Protein AF-A0A7J6TPM7-F1 (afdb_monomer_lite)

pLDDT: mean 78.38, std 13.23, range [38.25, 90.81]

Foldseek 3Di:
DDDDDDPDPPPVLQDPVRLLVLLLVVCVVVVPALPDDPVVSCVVCVVPPSSVSNPDPVSSVVSVVVSSVVRVVVVVVVVVVVVVVLVVVLVVLLVPDPPDDPPDDPVNLCPDCSNVVDPSND

Organism: Perkinsus olseni (NCBI:txid32597)

Structure (mmCIF, N/CA/C/O backbone):
data_AF-A0A7J6TPM7-F1
#
_entry.id   AF-A0A7J6TPM7-F1
#
loop_
_atom_site.group_PDB
_atom_site.id
_atom_site.type_symbol
_atom_site.label_atom_id
_atom_site.label_alt_id
_atom_site.label_comp_id
_atom_site.label_asym_id
_atom_site.label_entity_id
_atom_site.label_seq_id
_atom_site.pdbx_PDB_ins_code
_atom_site.Cartn_x
_atom_site.Cartn_y
_atom_site.Cartn_z
_atom_site.occupancy
_atom_site.B_iso_or_equiv
_atom_site.auth_seq_id
_atom_site.auth_comp_id
_atom_site.auth_asym_id
_atom_site.auth_atom_id
_atom_site.pdbx_PDB_model_num
ATOM 1 N N . GLU A 1 1 ? 2.407 -15.996 60.782 1.00 38.25 1 GLU A N 1
ATOM 2 C CA . GLU A 1 1 ? 1.234 -15.714 59.934 1.00 38.25 1 GLU A CA 1
ATOM 3 C C . GLU A 1 1 ? 1.711 -15.316 58.552 1.00 38.25 1 GLU A C 1
ATOM 5 O O . GLU A 1 1 ? 2.684 -14.583 58.430 1.00 38.25 1 GLU A O 1
ATOM 10 N N . VAL A 1 2 ? 1.106 -15.920 57.537 1.00 44.38 2 VAL A N 1
ATOM 11 C CA . VAL A 1 2 ? 1.471 -15.818 56.122 1.00 44.38 2 VAL A CA 1
ATOM 12 C C . VAL A 1 2 ? 0.904 -14.525 55.532 1.00 44.38 2 VAL A C 1
ATOM 14 O O . VAL A 1 2 ? 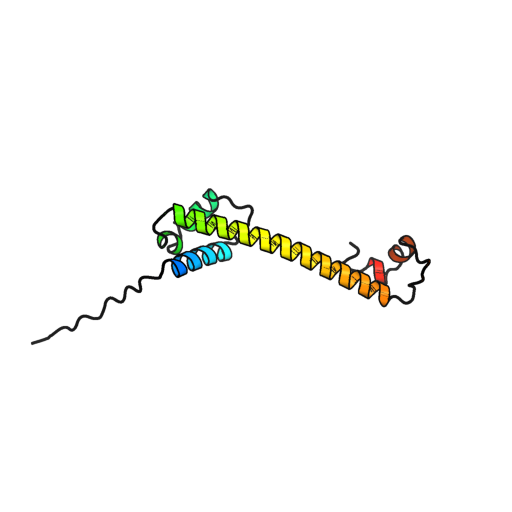-0.293 -14.425 55.284 1.00 44.38 2 VAL A O 1
ATOM 17 N N . GLY A 1 3 ? 1.762 -13.527 55.323 1.00 39.66 3 GLY A N 1
ATOM 18 C CA . GLY A 1 3 ? 1.432 -12.318 54.569 1.00 39.66 3 GLY A CA 1
ATOM 19 C C . GLY A 1 3 ? 1.689 -12.552 53.086 1.00 39.66 3 GLY A C 1
ATOM 20 O O . GLY A 1 3 ? 2.822 -12.436 52.635 1.00 39.66 3 GLY A O 1
ATOM 21 N N . GLY A 1 4 ? 0.650 -12.940 52.345 1.00 38.69 4 GLY A N 1
ATOM 22 C CA . GLY A 1 4 ? 0.700 -13.065 50.892 1.00 38.69 4 GLY A CA 1
ATOM 23 C C . GLY A 1 4 ? 0.839 -11.692 50.245 1.00 38.69 4 GLY A C 1
ATOM 24 O O . GLY A 1 4 ? -0.132 -10.942 50.159 1.00 38.69 4 GLY A O 1
ATOM 25 N N . GLU A 1 5 ? 2.046 -11.371 49.792 1.00 42.41 5 GLU A N 1
ATOM 26 C CA . GLU A 1 5 ? 2.304 -10.199 48.970 1.00 42.41 5 GLU A CA 1
ATOM 27 C C . GLU A 1 5 ? 1.777 -10.456 47.556 1.00 42.41 5 GLU A C 1
ATOM 29 O O . GLU A 1 5 ? 2.112 -11.423 46.868 1.00 42.41 5 GLU A O 1
ATOM 34 N N . THR A 1 6 ? 0.859 -9.586 47.171 1.00 41.41 6 THR A N 1
ATOM 35 C CA . THR A 1 6 ? 0.122 -9.565 45.921 1.00 41.41 6 THR A CA 1
ATOM 36 C C . THR A 1 6 ? 1.078 -9.484 44.732 1.00 41.41 6 THR A C 1
ATOM 38 O O . THR A 1 6 ? 1.640 -8.436 44.423 1.00 41.41 6 THR A O 1
ATOM 41 N N . VAL A 1 7 ? 1.228 -10.602 44.015 1.00 49.94 7 VAL A N 1
ATOM 42 C CA . VAL A 1 7 ? 1.831 -10.623 42.678 1.00 49.94 7 VAL A CA 1
ATOM 43 C C . VAL A 1 7 ? 1.038 -9.664 41.795 1.00 49.94 7 VAL A C 1
ATOM 45 O O . VAL A 1 7 ? -0.133 -9.887 41.479 1.00 49.94 7 VAL A O 1
ATOM 48 N N . GLY A 1 8 ? 1.699 -8.557 41.456 1.00 40.78 8 GLY A N 1
ATOM 49 C CA . GLY A 1 8 ? 1.180 -7.482 40.635 1.00 40.78 8 GLY A CA 1
ATOM 50 C C . GLY A 1 8 ? 0.544 -8.020 39.364 1.00 40.78 8 GLY A C 1
ATOM 51 O O . GLY A 1 8 ? 1.193 -8.623 38.511 1.00 40.78 8 GLY A O 1
ATOM 52 N N . GLN A 1 9 ? -0.747 -7.748 39.229 1.00 43.62 9 GLN A N 1
ATOM 53 C CA . GLN A 1 9 ? -1.478 -7.885 37.987 1.00 43.62 9 GLN A CA 1
ATOM 54 C C . GLN A 1 9 ? -0.947 -6.837 36.994 1.00 43.62 9 GLN A C 1
ATOM 56 O O . GLN A 1 9 ? -1.552 -5.789 36.788 1.00 43.62 9 GLN A O 1
ATOM 61 N N . GLN A 1 10 ? 0.195 -7.113 36.359 1.00 43.97 10 GLN A N 1
ATOM 62 C CA . GLN A 1 10 ? 0.616 -6.428 35.139 1.00 43.97 10 GLN A CA 1
ATOM 63 C C . GLN A 1 10 ? -0.291 -6.889 33.994 1.00 43.97 10 GLN A C 1
ATOM 65 O O . GLN A 1 10 ? 0.081 -7.685 33.138 1.00 43.97 10 GLN A O 1
ATOM 70 N N . LYS A 1 11 ? -1.521 -6.373 33.962 1.00 48.41 11 LYS A N 1
ATOM 71 C CA . LYS A 1 11 ? -2.241 -6.236 32.698 1.00 48.41 11 LYS A CA 1
ATOM 72 C C . LYS A 1 11 ? -1.601 -5.048 31.994 1.00 48.41 11 LYS A C 1
ATOM 74 O O . LYS A 1 11 ? -2.014 -3.913 32.210 1.00 48.41 11 LYS A O 1
ATOM 79 N N . ALA A 1 12 ? -0.543 -5.308 31.227 1.00 48.28 12 ALA A N 1
ATOM 80 C CA . ALA A 1 12 ? 0.072 -4.325 30.346 1.00 48.28 12 ALA A CA 1
ATOM 81 C C . ALA A 1 12 ? -1.024 -3.756 29.434 1.00 48.28 12 ALA A C 1
ATOM 83 O O . ALA A 1 12 ? -1.470 -4.402 28.484 1.00 48.28 12 ALA A O 1
ATOM 84 N N . ASN A 1 13 ? -1.544 -2.582 29.786 1.00 59.72 13 ASN A N 1
ATOM 85 C CA . ASN A 1 13 ? -2.591 -1.927 29.024 1.00 59.72 13 ASN A CA 1
ATOM 86 C C . ASN A 1 13 ? -1.923 -1.359 27.773 1.00 59.72 13 ASN A C 1
ATOM 88 O O . ASN A 1 13 ? -1.426 -0.236 27.787 1.00 59.72 13 ASN A O 1
ATOM 92 N N . LYS A 1 14 ? -1.831 -2.191 26.729 1.00 66.25 14 LYS A N 1
ATOM 93 C CA . LYS A 1 14 ? -1.253 -1.838 25.429 1.00 66.25 14 LYS A CA 1
ATOM 94 C C . LYS A 1 14 ? -1.814 -0.480 25.001 1.00 66.25 14 LYS A C 1
ATOM 96 O O . LYS A 1 14 ? -3.040 -0.286 25.028 1.00 66.25 14 LYS A O 1
ATOM 101 N N . THR A 1 15 ? -0.932 0.459 24.670 1.00 79.69 15 THR A N 1
ATOM 102 C CA . THR A 1 15 ? -1.333 1.832 24.346 1.00 79.69 15 THR A CA 1
ATOM 103 C C . THR A 1 15 ? -2.215 1.848 23.097 1.00 79.69 15 THR A C 1
ATOM 105 O O . THR A 1 15 ? -2.187 0.927 22.278 1.00 79.69 15 THR A O 1
ATOM 108 N N . GLU A 1 16 ? -3.027 2.891 22.929 1.00 76.38 16 GLU A N 1
ATOM 109 C CA . GLU A 1 16 ? -3.892 3.025 21.748 1.00 76.38 16 GLU A CA 1
ATOM 110 C C . GLU A 1 16 ? -3.076 2.977 20.444 1.00 76.38 16 GLU A C 1
ATOM 112 O O . GLU A 1 16 ? -3.449 2.296 19.491 1.00 76.38 16 GLU A O 1
ATOM 117 N N . SER A 1 17 ? -1.893 3.598 20.439 1.00 79.06 17 SER A N 1
ATOM 118 C CA . SER A 1 17 ? -0.962 3.566 19.306 1.00 79.06 17 SER A CA 1
ATOM 119 C C . SER A 1 17 ? -0.503 2.146 18.958 1.00 79.06 17 SER A C 1
ATOM 121 O O . SER A 1 17 ? -0.518 1.757 17.788 1.00 79.06 17 SER A O 1
ATOM 123 N N . GLU A 1 18 ? -0.162 1.336 19.962 1.00 82.19 18 GLU A N 1
ATOM 124 C CA . GLU A 1 18 ? 0.240 -0.056 19.754 1.00 82.19 18 GLU A CA 1
ATOM 125 C C . GLU A 1 18 ? -0.920 -0.922 19.263 1.00 82.19 18 GLU A C 1
ATOM 127 O O . GLU A 1 18 ? -0.724 -1.749 18.381 1.00 82.19 18 GLU A O 1
ATOM 132 N N . LYS A 1 19 ? -2.140 -0.713 19.772 1.00 81.31 19 LYS A N 1
ATOM 133 C CA . LYS A 1 19 ? -3.347 -1.408 19.286 1.00 81.31 19 LYS A CA 1
ATOM 134 C C . LYS A 1 19 ? -3.629 -1.076 17.818 1.00 81.31 19 LYS A C 1
ATOM 136 O O . LYS A 1 19 ? -3.948 -1.965 17.032 1.00 81.31 19 LYS A O 1
ATOM 141 N N . ARG A 1 20 ? -3.447 0.191 17.425 1.00 83.06 20 ARG A N 1
ATOM 142 C CA . ARG A 1 20 ? -3.548 0.634 16.023 1.00 83.06 20 ARG A CA 1
ATOM 143 C C . ARG A 1 20 ? -2.443 0.025 15.160 1.00 83.06 20 ARG A C 1
ATOM 145 O O . ARG A 1 20 ? -2.718 -0.374 14.032 1.00 83.06 20 ARG A O 1
ATOM 152 N N . ALA A 1 21 ? -1.215 -0.061 15.670 1.00 85.25 21 ALA A N 1
ATOM 153 C CA . ALA A 1 21 ? -0.104 -0.704 14.969 1.00 85.25 21 ALA A CA 1
ATOM 154 C C . ALA A 1 21 ? -0.349 -2.203 14.768 1.00 85.25 21 ALA A C 1
ATOM 156 O O . ALA A 1 21 ? -0.138 -2.709 13.672 1.00 85.25 21 ALA A O 1
ATOM 157 N N . ASP A 1 22 ? -0.868 -2.882 15.786 1.00 86.00 22 ASP A N 1
ATOM 158 C CA . ASP A 1 22 ? -1.196 -4.302 15.734 1.00 86.00 22 ASP A CA 1
ATOM 159 C C . ASP A 1 22 ? -2.304 -4.595 14.711 1.00 86.00 22 ASP A C 1
ATOM 161 O O . ASP A 1 22 ? -2.176 -5.494 13.881 1.00 86.00 22 ASP A O 1
ATOM 165 N N . PHE A 1 23 ? -3.346 -3.754 14.685 1.00 86.06 23 PHE A N 1
ATOM 166 C CA . PHE A 1 23 ? -4.390 -3.840 13.666 1.00 86.06 23 PHE A CA 1
ATOM 167 C C . PHE A 1 23 ? -3.826 -3.617 12.257 1.00 86.06 23 PHE A C 1
ATOM 169 O O . PHE A 1 23 ? -4.119 -4.408 11.368 1.00 86.06 23 PHE A O 1
ATOM 176 N N . ARG A 1 24 ? -2.958 -2.613 12.049 1.00 85.88 24 ARG A N 1
ATOM 177 C CA . ARG A 1 24 ? -2.268 -2.421 10.757 1.00 85.88 24 ARG A CA 1
ATOM 178 C C . ARG A 1 24 ? -1.423 -3.632 10.367 1.00 85.88 24 ARG A C 1
ATOM 180 O O . ARG A 1 24 ? -1.459 -4.033 9.211 1.00 85.88 24 ARG A O 1
ATOM 187 N N . GLN A 1 25 ? -0.691 -4.216 11.312 1.00 87.62 25 GLN A N 1
ATOM 188 C CA . GLN A 1 25 ? 0.139 -5.387 11.047 1.00 87.62 25 GLN A CA 1
ATOM 189 C C . GLN A 1 25 ? -0.708 -6.590 10.631 1.00 87.62 25 GLN A C 1
ATOM 191 O O . GLN A 1 25 ? -0.327 -7.309 9.716 1.00 87.62 25 GLN A O 1
ATOM 196 N N . MET 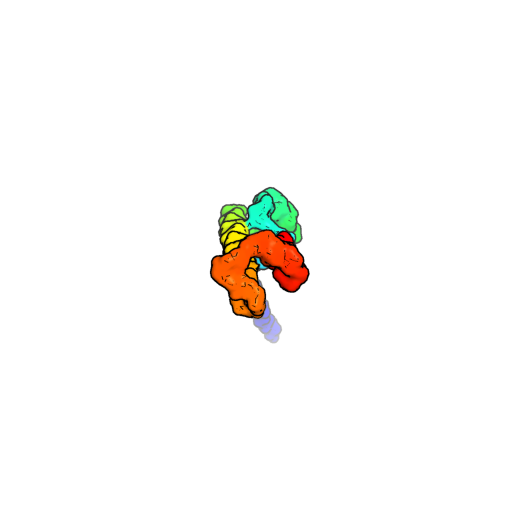A 1 26 ? -1.875 -6.770 11.250 1.00 88.31 26 MET A N 1
ATOM 197 C CA . MET A 1 26 ? -2.817 -7.814 10.855 1.00 88.31 26 MET A CA 1
ATOM 198 C C . MET A 1 26 ? -3.366 -7.591 9.437 1.00 88.31 26 MET A C 1
ATOM 200 O O . MET A 1 26 ? -3.476 -8.555 8.684 1.00 88.31 26 MET A O 1
ATOM 204 N N . LEU A 1 27 ? -3.643 -6.341 9.034 1.00 88.31 27 LEU A N 1
ATOM 205 C CA . LEU A 1 27 ? -4.037 -6.035 7.649 1.00 88.31 27 LEU A CA 1
ATOM 206 C C . LEU A 1 27 ? -2.950 -6.449 6.648 1.00 88.31 27 LEU A C 1
ATOM 208 O O . LEU A 1 27 ? -3.265 -7.016 5.606 1.00 88.31 27 LEU A O 1
ATOM 212 N N . ILE A 1 28 ? -1.680 -6.211 6.985 1.00 87.00 28 ILE A N 1
ATOM 213 C CA . ILE A 1 28 ? -0.534 -6.618 6.159 1.00 87.00 28 ILE A CA 1
ATOM 214 C C . ILE A 1 28 ? -0.419 -8.146 6.099 1.00 87.00 28 ILE A C 1
ATOM 216 O O . ILE A 1 28 ? -0.286 -8.700 5.014 1.00 87.00 28 ILE A O 1
ATOM 220 N N . ASP A 1 29 ? -0.507 -8.822 7.246 1.00 87.56 29 ASP A N 1
ATOM 221 C CA . ASP A 1 29 ? -0.395 -10.284 7.357 1.00 87.56 29 ASP A CA 1
ATOM 222 C C . ASP A 1 29 ? -1.499 -11.016 6.574 1.00 87.56 29 ASP A C 1
ATOM 224 O O . ASP A 1 29 ? -1.252 -12.023 5.919 1.00 87.56 29 ASP A O 1
ATOM 228 N N . ASN A 1 30 ? -2.707 -10.442 6.551 1.00 85.69 30 ASN A N 1
ATOM 229 C CA . ASN A 1 30 ? -3.835 -10.958 5.773 1.00 85.69 30 ASN A CA 1
ATOM 230 C C . ASN A 1 30 ? -3.795 -10.557 4.287 1.00 85.69 30 ASN A C 1
ATOM 232 O O . ASN A 1 30 ? -4.727 -10.884 3.552 1.00 85.69 30 ASN A O 1
ATOM 236 N N . GLY A 1 31 ? -2.764 -9.832 3.836 1.00 84.81 31 GLY A N 1
ATOM 237 C CA . GLY A 1 31 ? -2.644 -9.380 2.448 1.00 84.81 31 GLY A CA 1
ATOM 238 C C . GLY A 1 31 ? -3.787 -8.461 2.010 1.00 84.81 31 GLY A C 1
ATOM 239 O O . GLY A 1 31 ? -4.239 -8.530 0.866 1.00 84.81 31 GLY A O 1
ATOM 240 N N . VAL A 1 32 ? -4.304 -7.636 2.925 1.00 86.12 32 VAL A N 1
ATOM 241 C CA . VAL A 1 32 ? -5.396 -6.707 2.623 1.00 86.12 32 VAL A CA 1
ATOM 242 C C . VAL A 1 32 ? -4.895 -5.660 1.637 1.00 86.12 32 VAL A C 1
ATOM 244 O O . VAL A 1 32 ? -4.013 -4.872 1.949 1.00 86.12 32 VAL A O 1
ATOM 247 N N . ASP A 1 33 ? -5.485 -5.619 0.450 1.00 82.81 33 ASP A N 1
ATOM 248 C CA . ASP A 1 33 ? -5.072 -4.681 -0.592 1.00 82.81 33 ASP A CA 1
ATOM 249 C C . ASP A 1 33 ? -5.926 -3.397 -0.592 1.00 82.81 33 ASP A C 1
ATOM 251 O O . ASP A 1 33 ? -7.017 -3.350 -0.015 1.00 82.81 33 ASP A O 1
ATOM 255 N N . ALA A 1 34 ? -5.472 -2.351 -1.292 1.00 83.81 34 ALA A N 1
ATOM 256 C CA . ALA A 1 34 ? -6.201 -1.094 -1.475 1.00 83.81 34 ALA A CA 1
ATOM 257 C C . ALA A 1 34 ? -7.596 -1.276 -2.121 1.00 83.81 34 ALA A C 1
ATOM 259 O O . ALA A 1 34 ? -8.449 -0.393 -2.014 1.00 83.81 34 ALA A O 1
ATOM 260 N N . SER A 1 35 ? -7.836 -2.416 -2.778 1.00 85.31 35 SER A N 1
ATOM 261 C CA . SER A 1 35 ? -9.123 -2.782 -3.390 1.00 85.31 35 SER A CA 1
ATOM 262 C C . SER A 1 35 ? -10.152 -3.363 -2.399 1.00 85.31 35 SER A C 1
ATOM 264 O O . SER A 1 35 ? -11.331 -3.528 -2.728 1.00 85.31 35 SER A O 1
ATOM 266 N N . TRP A 1 36 ? -9.736 -3.690 -1.172 1.00 87.62 36 TRP A N 1
ATOM 267 C CA . TRP A 1 36 ? -10.591 -4.364 -0.197 1.00 87.62 36 TRP A CA 1
ATOM 268 C C . TRP A 1 36 ? -11.599 -3.422 0.460 1.00 87.62 36 TRP A C 1
ATOM 270 O O . TRP A 1 36 ? -11.318 -2.267 0.784 1.00 87.62 36 TRP A O 1
ATOM 280 N N . LYS A 1 37 ? -12.798 -3.947 0.730 1.00 88.75 37 LYS A N 1
ATOM 281 C CA . LYS A 1 37 ? -13.852 -3.207 1.434 1.00 88.75 37 LYS A CA 1
ATOM 282 C C . LYS A 1 37 ? -13.808 -3.481 2.931 1.00 88.75 37 LYS A C 1
ATOM 284 O O . LYS A 1 37 ? -13.567 -4.606 3.364 1.00 88.75 37 LYS A O 1
ATOM 289 N N . TRP A 1 38 ? -14.197 -2.472 3.715 1.00 86.75 38 TRP A N 1
ATOM 290 C CA . TRP A 1 38 ? -14.317 -2.580 5.173 1.00 86.75 38 TRP A CA 1
ATOM 291 C C . TRP A 1 38 ? -15.111 -3.813 5.621 1.00 86.75 38 TRP A C 1
ATOM 293 O O . TRP A 1 38 ? -14.730 -4.447 6.591 1.00 86.75 38 TRP A O 1
ATOM 303 N N . GLY A 1 39 ? -16.185 -4.187 4.915 1.00 87.44 39 GLY A N 1
ATOM 304 C CA . GLY A 1 39 ? -16.986 -5.366 5.264 1.00 87.44 39 GLY A CA 1
ATOM 305 C C . GLY A 1 39 ? -16.202 -6.684 5.219 1.00 87.44 39 GLY A C 1
ATOM 306 O O . GLY A 1 39 ? -16.342 -7.495 6.126 1.00 87.44 39 GLY A O 1
ATOM 307 N N . GLN A 1 40 ? -15.339 -6.873 4.215 1.00 88.25 40 GLN A N 1
ATOM 308 C CA . GLN A 1 40 ? -14.507 -8.079 4.091 1.00 88.25 40 GLN A CA 1
ATOM 309 C C . GLN A 1 40 ? -13.432 -8.112 5.176 1.00 88.25 40 GLN A C 1
ATOM 311 O O . GLN A 1 40 ? -13.247 -9.119 5.855 1.00 88.25 40 GLN A O 1
ATOM 316 N N . VAL A 1 41 ? -12.779 -6.970 5.388 1.00 86.44 41 VAL A N 1
ATOM 317 C CA . VAL A 1 41 ? -11.749 -6.812 6.416 1.00 86.44 41 VAL A CA 1
ATOM 318 C C . VAL A 1 41 ? -12.334 -6.990 7.808 1.00 86.44 41 VAL A C 1
ATOM 320 O O . VAL A 1 41 ? -11.741 -7.675 8.625 1.00 86.44 41 VAL A O 1
ATOM 323 N N . ALA A 1 42 ? -13.512 -6.431 8.085 1.00 85.50 42 ALA A N 1
ATOM 324 C CA . ALA A 1 42 ? -14.183 -6.580 9.370 1.00 85.50 42 ALA A CA 1
ATOM 325 C C . ALA A 1 42 ? -14.591 -8.035 9.643 1.00 85.50 42 ALA A C 1
ATOM 327 O O . ALA A 1 42 ? -14.510 -8.468 10.790 1.00 85.50 42 ALA A O 1
ATOM 328 N N . ASP A 1 43 ? -14.997 -8.799 8.623 1.00 86.94 43 ASP A N 1
ATOM 329 C CA . ASP A 1 43 ? -15.354 -10.213 8.792 1.00 86.94 43 ASP A CA 1
ATOM 330 C C . ASP A 1 43 ? -14.143 -11.109 9.091 1.00 86.94 43 ASP A C 1
ATOM 332 O O . ASP A 1 43 ? -14.237 -12.024 9.912 1.00 86.94 43 ASP A O 1
ATOM 336 N N . LEU A 1 44 ? -12.993 -10.812 8.482 1.00 85.31 44 LEU A N 1
ATOM 337 C CA . LEU A 1 44 ? -11.720 -11.458 8.810 1.00 85.31 44 LEU A CA 1
ATOM 338 C C . LEU A 1 44 ? -11.227 -11.027 10.190 1.00 85.31 44 LEU A C 1
ATOM 340 O O . LEU A 1 44 ? -10.927 -11.857 11.047 1.00 85.31 44 LEU A O 1
ATOM 344 N N . ALA A 1 45 ? -11.249 -9.722 10.441 1.00 83.38 45 ALA A N 1
ATOM 345 C CA . ALA A 1 45 ? -10.729 -9.128 11.653 1.00 83.38 45 ALA A CA 1
ATOM 346 C C . ALA A 1 45 ? -11.539 -9.491 12.900 1.00 83.38 45 ALA A C 1
ATOM 348 O O . ALA A 1 45 ? -10.953 -9.654 13.962 1.00 83.38 45 ALA A O 1
ATOM 349 N N . LYS A 1 46 ? -12.865 -9.684 12.813 1.00 82.19 46 LYS A N 1
ATOM 350 C CA . LYS A 1 46 ? -13.695 -10.035 13.987 1.00 82.19 46 LYS A CA 1
ATOM 351 C C . LYS A 1 46 ? -13.274 -11.348 14.660 1.00 82.19 46 LYS A C 1
ATOM 353 O O . LYS A 1 46 ? -13.618 -11.556 15.823 1.00 82.19 46 LYS A O 1
ATOM 358 N N . LYS A 1 47 ? -12.586 -12.234 13.929 1.00 80.75 47 LYS A N 1
ATOM 359 C CA . LYS A 1 47 ? -12.064 -13.511 14.437 1.00 80.75 47 LYS A CA 1
ATOM 360 C C . LYS A 1 47 ? -10.718 -13.343 15.153 1.00 80.75 47 LYS A C 1
ATOM 362 O O . LYS A 1 47 ? -10.307 -14.247 15.870 1.00 80.75 47 LYS A O 1
ATOM 367 N N . ASP A 1 48 ? -10.062 -12.196 14.989 1.00 79.88 48 ASP A N 1
ATOM 368 C CA . ASP A 1 48 ? -8.744 -11.900 15.537 1.00 79.88 48 ASP A CA 1
ATOM 369 C C . ASP A 1 48 ? -8.844 -11.080 16.836 1.00 79.88 48 ASP A C 1
ATOM 371 O O . ASP A 1 48 ? -9.540 -10.063 16.917 1.00 79.88 48 ASP A O 1
ATOM 375 N N . MET A 1 49 ? -8.110 -11.492 17.872 1.00 75.62 49 MET A N 1
ATOM 376 C CA . MET A 1 49 ? -8.054 -10.792 19.162 1.00 75.62 49 MET A CA 1
ATOM 377 C C . MET A 1 49 ? -7.539 -9.346 19.039 1.00 75.62 49 MET A C 1
ATOM 379 O O . MET A 1 49 ? -7.946 -8.476 19.811 1.00 75.62 49 MET A O 1
ATOM 383 N N . ARG A 1 50 ? -6.695 -9.060 18.041 1.00 75.31 50 ARG A N 1
ATOM 384 C CA . ARG A 1 50 ? -6.115 -7.735 17.759 1.00 75.31 50 ARG A CA 1
ATOM 385 C C . ARG A 1 50 ? -7.179 -6.730 17.315 1.00 75.31 50 ARG A C 1
ATOM 387 O O . ARG A 1 50 ? -7.067 -5.541 17.600 1.00 75.31 50 ARG A O 1
ATOM 394 N N . TYR A 1 51 ? -8.262 -7.202 16.695 1.00 74.69 51 TYR A N 1
ATOM 395 C CA . TYR A 1 51 ? -9.410 -6.372 16.321 1.00 74.69 51 TYR A CA 1
ATOM 396 C C . TYR A 1 51 ? -10.278 -5.968 17.513 1.00 74.69 51 TYR A C 1
ATOM 398 O O . TYR A 1 51 ? -10.851 -4.876 17.526 1.00 74.69 51 TYR A O 1
ATOM 406 N N . HIS A 1 52 ? -10.392 -6.840 18.516 1.00 77.31 52 HIS A N 1
ATOM 407 C CA . HIS A 1 52 ? -11.133 -6.561 19.751 1.00 77.31 52 HIS A CA 1
ATOM 408 C C . HIS A 1 52 ? -10.375 -5.611 20.683 1.00 77.31 52 HIS A C 1
ATOM 410 O O . HIS 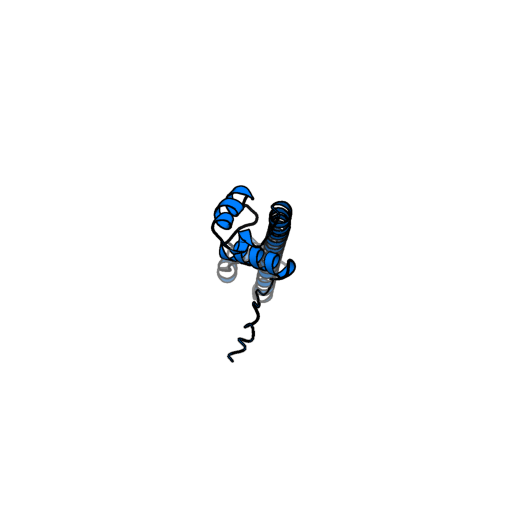A 1 52 ? -10.984 -5.000 21.555 1.00 77.31 52 HIS A O 1
ATOM 416 N N . ALA A 1 53 ? -9.066 -5.434 20.470 1.00 76.44 53 ALA A N 1
ATOM 417 C CA . ALA A 1 53 ? -8.245 -4.513 21.250 1.00 76.44 53 ALA A CA 1
ATOM 418 C C . ALA A 1 53 ? -8.571 -3.030 20.987 1.00 76.44 53 ALA A C 1
ATOM 420 O O . ALA A 1 53 ? -8.336 -2.196 21.863 1.00 76.44 53 ALA A O 1
ATOM 421 N N . LEU A 1 54 ? -9.112 -2.704 19.806 1.00 76.56 54 LEU A N 1
ATOM 422 C CA . LEU A 1 54 ? -9.615 -1.367 19.484 1.00 76.56 54 LEU A CA 1
ATOM 423 C C . LEU A 1 54 ? -11.062 -1.222 20.001 1.00 76.56 54 LEU A C 1
ATOM 425 O O . LEU A 1 54 ? -11.931 -2.003 19.593 1.00 76.56 54 LEU A O 1
ATOM 429 N N . PRO A 1 55 ? -11.344 -0.247 20.885 1.00 74.56 55 PRO A N 1
ATOM 430 C CA . PRO A 1 55 ? -12.612 -0.186 21.606 1.00 74.56 55 PRO A CA 1
ATOM 431 C C . PRO A 1 55 ? -13.766 0.295 20.724 1.00 74.56 55 PRO A C 1
ATOM 433 O O . PRO A 1 55 ? -14.894 -0.173 20.882 1.00 74.56 55 PRO A O 1
ATOM 436 N N . THR A 1 56 ? -13.506 1.185 19.761 1.00 81.56 56 THR A N 1
ATOM 437 C CA . THR A 1 56 ? -14.560 1.768 18.922 1.00 81.56 56 THR A CA 1
ATOM 438 C C . THR A 1 56 ? -14.457 1.344 17.459 1.00 81.56 56 THR A C 1
ATOM 440 O O . THR A 1 56 ? -13.378 1.196 16.889 1.00 81.56 56 THR A O 1
ATOM 443 N N . MET A 1 57 ? -15.607 1.180 16.797 1.00 81.69 57 MET A N 1
ATOM 444 C CA . MET A 1 57 ? -15.644 0.953 15.344 1.00 81.69 57 MET A CA 1
ATOM 445 C C . MET A 1 57 ? -15.134 2.152 14.537 1.00 81.69 57 MET A C 1
ATOM 447 O O . MET A 1 57 ? -14.627 1.964 13.431 1.00 81.69 57 MET A O 1
ATOM 451 N N . GLY A 1 58 ? -15.263 3.367 15.080 1.00 84.12 58 GLY A N 1
ATOM 452 C CA . GLY A 1 58 ? -14.753 4.590 14.460 1.00 84.12 58 GLY A CA 1
ATOM 453 C C . GLY A 1 58 ? -13.237 4.543 14.287 1.00 84.12 58 GLY A C 1
ATOM 454 O O . GLY A 1 58 ? -12.751 4.705 13.170 1.00 84.12 58 GLY A O 1
ATOM 455 N N . GLU A 1 59 ? -12.503 4.203 15.349 1.00 83.94 59 GLU A N 1
ATOM 456 C CA . GLU A 1 59 ? -11.044 4.060 15.290 1.00 83.94 59 GLU A CA 1
ATOM 457 C C . GLU A 1 59 ? -10.610 2.977 14.307 1.00 83.94 59 GLU A C 1
ATOM 459 O O . GLU A 1 59 ? -9.693 3.190 13.516 1.00 83.94 59 GLU A O 1
ATOM 464 N N . LYS A 1 60 ? -11.290 1.824 14.297 1.00 84.31 60 LYS A N 1
ATOM 465 C CA . LYS A 1 60 ? -10.936 0.733 13.379 1.00 84.31 60 LYS A CA 1
ATOM 466 C C . LYS A 1 60 ? -11.119 1.150 11.918 1.00 84.31 60 LYS A C 1
ATOM 468 O O . LYS A 1 60 ? -10.241 0.894 11.096 1.00 84.31 60 LYS A O 1
ATOM 473 N N . LYS A 1 61 ? -12.219 1.845 11.598 1.00 87.00 61 LYS A N 1
ATOM 474 C CA . LYS A 1 61 ? -12.443 2.418 10.261 1.00 87.00 61 LYS A CA 1
ATOM 475 C C . LYS A 1 61 ? -11.406 3.479 9.912 1.00 87.00 61 LYS A C 1
ATOM 477 O O . LYS A 1 61 ? -10.963 3.516 8.770 1.00 87.00 61 LYS A O 1
ATOM 482 N N . GLN A 1 62 ? -11.014 4.314 10.872 1.00 88.88 62 GLN A N 1
ATOM 483 C CA . GLN A 1 62 ? -9.999 5.337 10.653 1.00 88.88 62 GLN A CA 1
ATOM 484 C C . GLN A 1 62 ? -8.642 4.704 10.333 1.00 88.88 62 GLN A C 1
ATOM 486 O O . GLN A 1 62 ? -8.047 5.037 9.314 1.00 88.88 62 GLN A O 1
ATOM 491 N N . VAL A 1 63 ? -8.193 3.730 11.131 1.00 88.44 63 VAL A N 1
ATOM 492 C CA . VAL A 1 63 ? -6.938 3.006 10.868 1.00 88.44 63 VAL A CA 1
ATOM 493 C C . VAL A 1 63 ? -6.981 2.299 9.517 1.00 88.44 63 VAL A C 1
ATOM 495 O O . VAL A 1 63 ? -5.996 2.321 8.785 1.00 88.44 63 VAL A O 1
ATOM 498 N N . PHE A 1 64 ? -8.122 1.706 9.165 1.00 88.75 64 PHE A N 1
ATOM 499 C CA . PHE A 1 64 ? -8.299 1.068 7.868 1.00 88.75 64 PHE A CA 1
ATOM 500 C C . PHE A 1 64 ? -8.235 2.068 6.706 1.00 88.75 64 PHE A C 1
ATOM 502 O O . PHE A 1 64 ? -7.554 1.813 5.719 1.00 88.75 64 PHE A O 1
ATOM 509 N N . ALA A 1 65 ? -8.885 3.228 6.824 1.00 90.06 65 ALA A N 1
ATOM 510 C CA . ALA A 1 65 ? -8.823 4.273 5.805 1.00 90.06 65 ALA A CA 1
ATOM 511 C C . ALA A 1 65 ? -7.392 4.806 5.617 1.00 90.06 65 ALA A C 1
ATOM 513 O O . ALA A 1 65 ? -6.941 4.966 4.483 1.00 90.06 65 ALA A O 1
ATOM 514 N N . GLU A 1 66 ? -6.661 5.025 6.716 1.00 90.25 66 GLU A N 1
ATOM 515 C CA . GLU A 1 66 ? -5.245 5.407 6.664 1.00 90.25 66 GLU A CA 1
ATOM 516 C C . GLU A 1 66 ? -4.388 4.324 6.001 1.00 90.25 66 GLU A C 1
ATOM 518 O O . GLU A 1 66 ? -3.529 4.636 5.176 1.00 90.25 66 GLU A O 1
ATOM 523 N N . TYR A 1 67 ? -4.653 3.052 6.309 1.00 89.88 67 TYR A N 1
ATOM 524 C CA . TYR A 1 67 ? -3.973 1.923 5.686 1.00 89.88 67 TYR A CA 1
ATOM 525 C C . TYR A 1 67 ? -4.209 1.871 4.171 1.00 89.88 67 TYR A C 1
ATOM 527 O O . TYR A 1 67 ? -3.243 1.792 3.418 1.00 89.88 67 TYR A O 1
ATOM 535 N N . LEU A 1 68 ? -5.459 1.991 3.707 1.00 90.12 68 LEU A N 1
ATOM 536 C CA . LEU A 1 68 ? -5.776 2.002 2.273 1.00 90.12 68 LEU A CA 1
ATOM 537 C C . LEU A 1 68 ? -5.106 3.174 1.547 1.00 90.12 68 LEU A C 1
ATOM 539 O O . LEU A 1 68 ? -4.585 3.011 0.442 1.00 90.12 68 LEU A O 1
ATOM 543 N N . LEU A 1 69 ? -5.097 4.358 2.169 1.00 90.06 69 LEU A N 1
ATOM 544 C CA . LEU A 1 69 ? -4.424 5.530 1.616 1.00 90.06 69 LEU A CA 1
ATOM 545 C C . LEU A 1 69 ? -2.915 5.287 1.480 1.00 90.06 69 LEU A C 1
ATOM 547 O O . LEU A 1 69 ? -2.327 5.612 0.446 1.00 90.06 69 LEU A O 1
ATOM 551 N N . HIS A 1 70 ? -2.301 4.694 2.506 1.00 88.50 70 HIS A N 1
ATOM 552 C CA . HIS A 1 70 ? -0.889 4.336 2.494 1.00 88.50 70 HIS A CA 1
ATOM 553 C C . HIS A 1 70 ? -0.579 3.272 1.433 1.00 88.50 70 HIS A C 1
ATOM 555 O O . HIS A 1 70 ? 0.337 3.464 0.636 1.00 88.50 70 HIS A O 1
ATOM 561 N N . ALA A 1 71 ? -1.370 2.198 1.363 1.00 87.56 71 ALA A N 1
ATOM 562 C CA . ALA A 1 71 ? -1.220 1.128 0.379 1.00 87.56 71 ALA A CA 1
ATOM 563 C C . ALA A 1 71 ? -1.312 1.665 -1.058 1.00 87.56 71 ALA A C 1
ATOM 565 O O . ALA A 1 71 ? -0.442 1.389 -1.883 1.00 87.56 71 ALA A O 1
ATOM 566 N N . ARG A 1 72 ? -2.295 2.530 -1.342 1.00 88.00 72 ARG A N 1
ATOM 567 C CA . ARG A 1 72 ? -2.436 3.171 -2.658 1.00 88.00 72 ARG A CA 1
ATOM 568 C C . ARG A 1 72 ? -1.244 4.060 -3.004 1.00 88.00 72 ARG A C 1
ATOM 570 O O . ARG A 1 72 ? -0.792 4.055 -4.146 1.00 88.00 72 ARG A O 1
ATOM 577 N N . ARG A 1 73 ? -0.736 4.833 -2.040 1.00 88.69 73 ARG A N 1
ATOM 578 C CA . ARG A 1 73 ? 0.451 5.675 -2.247 1.00 88.69 73 ARG A CA 1
ATOM 579 C C . ARG A 1 73 ? 1.686 4.824 -2.538 1.00 88.69 73 ARG A C 1
ATOM 581 O O . ARG A 1 73 ? 2.448 5.178 -3.431 1.00 88.69 73 ARG A O 1
ATOM 588 N N . LEU A 1 74 ? 1.870 3.728 -1.805 1.00 86.19 74 LEU A N 1
ATOM 589 C CA . LEU A 1 74 ? 3.001 2.827 -1.996 1.00 86.19 74 LEU A CA 1
ATOM 590 C C . LEU A 1 74 ? 2.948 2.154 -3.372 1.00 86.19 74 LEU A C 1
ATOM 592 O O . LEU A 1 74 ? 3.954 2.153 -4.070 1.00 86.19 74 LEU A O 1
ATOM 596 N N . ALA A 1 75 ? 1.774 1.685 -3.803 1.00 85.38 75 ALA A N 1
ATOM 597 C CA . ALA A 1 75 ? 1.586 1.125 -5.142 1.00 85.38 75 ALA A CA 1
ATOM 598 C C . ALA A 1 75 ? 1.928 2.142 -6.247 1.00 85.38 75 ALA A C 1
ATOM 600 O O . ALA A 1 75 ? 2.670 1.828 -7.171 1.00 85.38 75 ALA A O 1
ATOM 601 N N . GLN A 1 76 ? 1.469 3.393 -6.113 1.00 86.88 76 GLN A N 1
ATOM 602 C CA . GLN A 1 76 ? 1.811 4.463 -7.060 1.00 86.88 76 GLN A CA 1
ATOM 603 C C . GLN A 1 76 ? 3.297 4.831 -7.051 1.00 86.88 76 GLN A C 1
ATOM 605 O O . GLN A 1 76 ? 3.837 5.211 -8.088 1.00 86.88 76 GLN A O 1
ATOM 610 N N . GLN A 1 77 ? 3.956 4.786 -5.890 1.00 87.38 77 GLN A N 1
ATOM 611 C CA . GLN A 1 77 ? 5.400 4.998 -5.822 1.00 87.38 77 GLN A CA 1
ATOM 612 C C . GLN A 1 77 ? 6.153 3.861 -6.497 1.00 87.38 77 GLN A C 1
ATOM 614 O O . GLN A 1 77 ? 7.032 4.153 -7.297 1.00 87.38 77 GLN A O 1
ATOM 619 N N . LYS A 1 78 ? 5.773 2.608 -6.229 1.00 86.88 78 LYS A N 1
ATOM 620 C CA . LYS A 1 78 ? 6.401 1.430 -6.828 1.00 86.88 78 LYS A CA 1
ATOM 621 C C . LYS A 1 78 ? 6.302 1.468 -8.352 1.00 86.88 78 LYS A C 1
ATOM 623 O O . LYS A 1 78 ? 7.323 1.403 -9.011 1.00 86.88 78 LYS A O 1
ATOM 628 N N . GLU A 1 79 ? 5.119 1.751 -8.899 1.00 87.62 79 GLU A N 1
ATOM 629 C CA . GLU A 1 79 ? 4.924 1.875 -10.353 1.00 87.62 79 GLU A CA 1
ATOM 630 C C . GLU A 1 79 ? 5.788 2.992 -10.970 1.00 87.62 79 GLU A C 1
ATOM 632 O O . GLU A 1 79 ? 6.332 2.859 -12.068 1.00 87.62 79 GLU A O 1
ATOM 637 N N . ARG A 1 80 ? 5.949 4.116 -10.259 1.00 89.62 80 ARG A N 1
ATOM 638 C CA . ARG A 1 80 ? 6.823 5.210 -10.704 1.00 89.62 80 ARG A CA 1
ATOM 639 C C . ARG A 1 80 ? 8.298 4.845 -10.641 1.00 89.62 80 ARG A C 1
ATOM 641 O O . ARG A 1 80 ? 9.044 5.328 -11.489 1.00 89.62 80 ARG A O 1
ATOM 648 N N . ASP A 1 81 ? 8.705 4.089 -9.633 1.00 90.81 81 ASP A N 1
ATOM 649 C CA . ASP A 1 81 ? 10.085 3.649 -9.458 1.00 90.81 81 ASP A CA 1
ATOM 650 C C . ASP A 1 81 ? 10.439 2.589 -10.499 1.00 90.81 81 ASP A C 1
ATOM 652 O O . ASP A 1 81 ? 11.352 2.817 -11.281 1.00 90.81 81 ASP A O 1
ATOM 656 N N . GLU A 1 82 ? 9.591 1.571 -10.663 1.00 89.88 82 GLU A N 1
ATOM 657 C CA . GLU A 1 82 ? 9.711 0.538 -11.700 1.00 89.88 82 GLU A CA 1
ATOM 658 C C . GLU A 1 82 ? 9.822 1.169 -13.094 1.00 89.88 82 GLU A C 1
ATOM 660 O O . GLU A 1 82 ? 10.691 0.813 -13.888 1.00 89.88 82 GLU A O 1
ATOM 665 N N . LYS A 1 83 ? 9.008 2.194 -13.385 1.00 87.50 83 LYS A N 1
ATOM 666 C CA . LYS A 1 83 ? 9.118 2.935 -14.646 1.00 87.50 83 LYS A CA 1
ATOM 667 C C . LYS A 1 83 ? 10.441 3.693 -14.771 1.00 87.50 83 LYS A C 1
ATOM 669 O O . LYS A 1 83 ? 10.987 3.770 -15.867 1.00 87.50 83 LYS A O 1
ATOM 674 N N . ARG A 1 84 ? 10.954 4.303 -13.700 1.00 89.50 84 ARG A N 1
ATOM 675 C CA . ARG A 1 84 ? 12.250 5.003 -13.741 1.00 89.50 84 ARG A CA 1
ATOM 676 C C . ARG A 1 84 ? 13.401 4.031 -13.932 1.00 89.50 84 ARG A C 1
ATOM 678 O O . ARG A 1 84 ? 14.280 4.332 -14.728 1.00 89.50 84 ARG A O 1
ATOM 685 N N . GLU A 1 85 ? 13.378 2.902 -13.237 1.00 90.00 85 GLU A N 1
ATOM 686 C CA . GLU A 1 85 ? 14.375 1.840 -13.355 1.00 90.00 85 GLU A CA 1
ATOM 687 C C . GLU A 1 85 ? 14.374 1.258 -14.771 1.00 90.00 85 GLU A C 1
ATOM 689 O O . GLU A 1 85 ? 15.424 1.192 -15.405 1.00 90.00 85 GLU A O 1
ATOM 694 N N . MET A 1 86 ? 13.193 0.976 -15.328 1.00 88.75 86 MET A N 1
ATOM 695 C CA . MET A 1 86 ? 13.034 0.534 -16.716 1.00 88.75 86 MET A CA 1
ATOM 696 C C . MET A 1 86 ? 13.605 1.551 -17.716 1.00 88.75 86 MET A C 1
ATOM 698 O O . MET A 1 86 ? 14.371 1.185 -18.604 1.00 88.75 86 MET A O 1
ATOM 702 N N . MET A 1 87 ? 13.282 2.842 -17.562 1.00 85.94 87 MET A N 1
ATOM 703 C CA . MET A 1 87 ? 13.831 3.897 -18.426 1.00 85.94 87 MET A CA 1
ATOM 704 C C . MET A 1 87 ? 15.349 4.052 -18.255 1.00 85.94 87 MET A C 1
ATOM 706 O O . MET A 1 87 ? 16.053 4.317 -19.227 1.00 85.94 87 MET A O 1
ATOM 710 N N . TYR A 1 88 ? 15.860 3.906 -17.032 1.00 90.69 88 TYR A N 1
ATOM 711 C CA . TYR A 1 88 ? 17.289 3.982 -16.747 1.00 90.69 88 TYR A CA 1
ATOM 712 C C . TYR A 1 88 ? 18.051 2.843 -17.428 1.00 90.69 88 TYR A C 1
ATOM 714 O O . TYR A 1 88 ? 19.023 3.110 -18.135 1.00 90.69 88 TYR A O 1
ATOM 722 N N . GLU A 1 89 ? 17.585 1.601 -17.285 1.00 87.50 89 GLU A N 1
ATOM 723 C CA . GLU A 1 89 ? 18.205 0.441 -17.932 1.00 87.50 89 GLU A CA 1
ATOM 724 C C . GLU A 1 89 ? 18.100 0.525 -19.460 1.00 87.50 89 GLU A C 1
ATOM 726 O O . GLU A 1 89 ? 19.089 0.273 -20.145 1.00 87.50 89 GLU A O 1
ATOM 731 N N . MET A 1 90 ? 16.973 1.002 -19.999 1.00 84.31 90 MET A N 1
ATOM 732 C CA . MET A 1 90 ? 1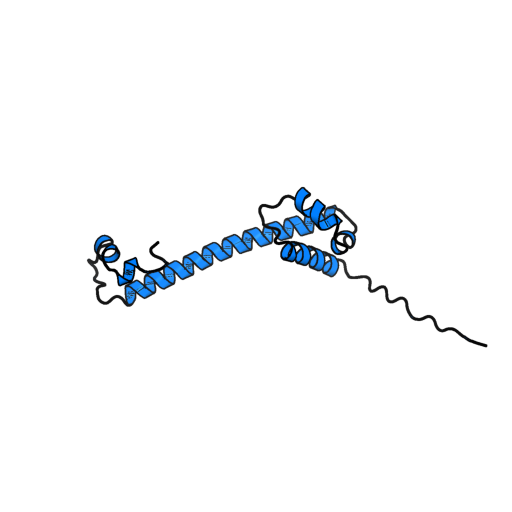6.813 1.288 -21.429 1.00 84.31 90 MET A CA 1
ATOM 733 C C . MET A 1 90 ? 17.856 2.297 -21.942 1.00 84.31 90 MET A C 1
ATOM 735 O O . MET A 1 90 ? 18.535 2.051 -22.941 1.00 84.31 90 MET A O 1
ATOM 739 N N . VAL A 1 91 ? 18.015 3.439 -21.266 1.00 85.88 91 VAL A N 1
ATOM 740 C CA . VAL A 1 91 ? 18.986 4.476 -21.661 1.00 85.88 91 VAL A CA 1
ATOM 741 C C . VAL A 1 91 ? 20.422 3.964 -21.539 1.00 85.88 91 VAL A C 1
ATOM 743 O O . VAL A 1 91 ? 21.247 4.214 -22.416 1.00 85.88 91 VAL A O 1
ATOM 746 N N . LYS A 1 92 ? 20.725 3.227 -20.472 1.00 87.69 92 LYS A N 1
ATOM 747 C CA . LYS A 1 92 ? 22.039 2.625 -20.233 1.00 87.69 92 LYS A CA 1
ATOM 748 C C . LYS A 1 92 ? 22.386 1.555 -21.272 1.00 87.69 92 LYS A C 1
ATOM 750 O O . LYS A 1 92 ? 23.539 1.501 -21.698 1.00 87.69 92 LYS A O 1
ATOM 755 N N . ALA A 1 93 ? 21.424 0.733 -21.690 1.00 84.94 93 ALA A N 1
ATOM 756 C CA . ALA A 1 93 ? 21.604 -0.246 -22.761 1.00 84.94 93 ALA A CA 1
ATOM 757 C C . ALA A 1 93 ? 21.876 0.449 -24.103 1.00 84.94 93 ALA A C 1
ATOM 759 O O . ALA A 1 93 ? 22.854 0.121 -24.770 1.00 84.94 93 ALA A O 1
ATOM 760 N N . MET A 1 94 ? 21.098 1.487 -24.438 1.00 80.44 94 MET A N 1
ATOM 761 C CA . MET A 1 94 ? 21.338 2.293 -25.640 1.00 80.44 94 MET A CA 1
ATOM 762 C C . MET A 1 94 ? 22.742 2.905 -25.665 1.00 80.44 94 MET A C 1
ATOM 764 O O . MET A 1 94 ? 23.431 2.779 -26.669 1.00 80.44 94 MET A O 1
ATOM 768 N N . GLN A 1 95 ? 23.201 3.509 -24.564 1.00 82.88 95 GLN A N 1
ATOM 769 C CA . GLN A 1 95 ? 24.530 4.137 -24.507 1.00 82.88 95 GLN A CA 1
ATOM 770 C C . GLN A 1 95 ? 25.693 3.153 -24.686 1.00 82.88 95 GLN A C 1
ATOM 772 O O . GLN A 1 95 ? 26.759 3.547 -25.150 1.00 82.88 95 GLN A O 1
ATOM 777 N N . GLN A 1 96 ? 25.517 1.894 -24.284 1.00 82.50 96 GLN A N 1
ATOM 778 C CA . GLN A 1 96 ? 26.543 0.857 -24.423 1.00 82.50 96 GLN A CA 1
ATOM 779 C C . GLN A 1 96 ? 26.493 0.157 -25.782 1.00 82.50 96 GLN A C 1
ATOM 781 O O . GLN A 1 96 ? 27.442 -0.536 -26.150 1.00 82.50 96 GLN A O 1
ATOM 786 N N . TRP A 1 97 ? 25.407 0.330 -26.536 1.00 80.00 97 TRP A N 1
ATOM 787 C CA . TRP A 1 97 ? 25.251 -0.310 -27.827 1.00 80.00 97 TRP A CA 1
ATOM 788 C C . TRP A 1 97 ? 26.163 0.339 -28.868 1.00 80.00 97 TRP A C 1
ATOM 790 O O . TRP A 1 97 ? 26.024 1.507 -29.234 1.00 80.00 97 TRP A O 1
ATOM 800 N N . SER A 1 98 ? 27.097 -0.456 -29.389 1.00 69.12 98 SER A N 1
ATOM 801 C CA . SER A 1 98 ? 28.113 -0.003 -30.345 1.00 69.12 98 SER A CA 1
ATOM 802 C C . SER A 1 98 ? 27.541 0.424 -31.709 1.00 69.12 98 SER A C 1
ATOM 804 O O . SER A 1 98 ? 28.281 0.987 -32.516 1.00 69.12 98 SER A O 1
ATOM 806 N N . GLY A 1 99 ? 26.257 0.149 -31.978 1.00 70.06 99 GLY A N 1
ATOM 807 C CA . GLY A 1 99 ? 25.517 0.583 -33.169 1.00 70.06 99 GLY A CA 1
ATOM 808 C C . GLY A 1 99 ? 24.755 1.905 -33.005 1.00 70.06 99 GLY A C 1
ATOM 809 O O . GLY A 1 99 ? 24.052 2.321 -33.931 1.00 70.06 99 GLY A O 1
ATOM 810 N N . MET A 1 100 ? 24.867 2.573 -31.849 1.00 67.88 100 MET A N 1
ATOM 811 C CA . MET A 1 100 ? 24.187 3.843 -31.598 1.00 67.88 100 MET A CA 1
ATOM 812 C C . MET A 1 100 ? 24.833 4.965 -32.427 1.00 67.88 100 MET A C 1
ATOM 814 O O . MET A 1 100 ? 25.940 5.423 -32.150 1.00 67.88 100 MET A O 1
ATOM 818 N N . SER A 1 101 ? 24.129 5.407 -33.466 1.00 71.69 101 SER A N 1
ATOM 819 C CA . SER A 1 101 ? 24.455 6.564 -34.298 1.00 71.69 101 SER A CA 1
ATOM 820 C C . SER A 1 101 ? 23.296 7.562 -34.245 1.00 71.69 101 SER A C 1
ATOM 822 O O . SER A 1 101 ? 22.165 7.184 -33.942 1.00 71.69 101 SER A O 1
ATOM 824 N N . GLU A 1 102 ? 23.545 8.835 -34.556 1.00 72.12 102 GLU A N 1
ATOM 825 C CA . GLU A 1 102 ? 22.505 9.881 -34.567 1.00 72.12 102 GLU A CA 1
ATOM 826 C C . GLU A 1 102 ? 21.357 9.592 -35.561 1.00 72.12 102 GLU A C 1
ATOM 828 O O . GLU A 1 102 ? 20.265 10.129 -35.390 1.00 72.12 102 GLU A O 1
ATOM 833 N N . ASP A 1 103 ? 21.571 8.723 -36.562 1.00 71.75 103 ASP A N 1
ATOM 834 C CA . ASP A 1 103 ? 20.547 8.293 -37.536 1.00 71.75 103 ASP A CA 1
ATOM 835 C C . ASP A 1 103 ? 19.876 6.953 -37.177 1.00 71.75 103 ASP A C 1
ATOM 837 O O . ASP A 1 103 ? 18.995 6.492 -37.904 1.00 71.75 103 ASP A O 1
ATOM 841 N N . THR A 1 104 ? 20.263 6.298 -36.074 1.00 76.25 104 THR A N 1
ATOM 842 C CA . THR A 1 104 ? 19.739 4.962 -35.773 1.00 76.25 104 THR A CA 1
ATOM 843 C C . THR A 1 104 ? 18.239 5.012 -35.494 1.00 76.25 104 THR A C 1
ATOM 845 O O . THR A 1 104 ? 17.769 5.649 -34.548 1.00 76.25 104 THR A O 1
ATOM 848 N N . ARG A 1 105 ? 17.466 4.318 -36.335 1.00 76.94 105 ARG A N 1
ATOM 849 C CA . ARG A 1 105 ? 16.001 4.311 -36.272 1.00 76.94 105 ARG A CA 1
ATOM 850 C C . ARG A 1 105 ? 15.487 3.229 -35.334 1.00 76.94 105 ARG A C 1
ATOM 852 O O . ARG A 1 105 ? 16.114 2.189 -35.153 1.00 76.94 105 ARG A O 1
ATOM 859 N N . TYR A 1 106 ? 14.280 3.448 -34.818 1.00 71.62 106 TYR A N 1
ATOM 860 C CA . TYR A 1 106 ? 13.586 2.505 -33.939 1.00 71.62 106 TYR A CA 1
ATOM 861 C C . TYR A 1 106 ? 13.486 1.083 -34.533 1.00 71.62 106 TYR A C 1
ATOM 863 O O . TYR A 1 106 ? 13.729 0.116 -33.824 1.00 71.62 106 TYR A O 1
ATOM 871 N N . ASP A 1 107 ? 13.237 0.947 -35.842 1.00 75.69 107 ASP A N 1
ATOM 872 C CA . ASP A 1 107 ? 13.211 -0.350 -36.546 1.00 75.69 107 ASP A CA 1
ATOM 873 C C . ASP A 1 107 ? 14.551 -1.104 -36.512 1.00 75.69 107 ASP A C 1
ATOM 875 O O . ASP A 1 107 ? 14.569 -2.327 -36.415 1.00 75.69 107 ASP A O 1
ATOM 879 N N . GLN A 1 108 ? 15.682 -0.394 -36.568 1.00 77.75 108 GLN A N 1
ATOM 880 C CA . GLN A 1 108 ? 17.007 -1.021 -36.483 1.00 77.75 108 GLN A CA 1
ATOM 881 C C . GLN A 1 108 ? 17.299 -1.493 -35.057 1.00 77.75 108 GLN A C 1
ATOM 883 O O . GLN A 1 108 ? 17.913 -2.538 -34.880 1.00 77.75 108 GLN A O 1
ATOM 888 N N . LEU A 1 109 ? 16.810 -0.753 -34.058 1.00 75.75 109 LEU A N 1
ATOM 889 C CA . LEU A 1 109 ? 16.871 -1.139 -32.649 1.00 75.75 109 LEU A CA 1
ATOM 890 C C . LEU A 1 109 ? 16.010 -2.383 -32.373 1.00 75.75 109 LEU A C 1
ATOM 892 O O . LEU A 1 109 ? 16.430 -3.280 -31.655 1.00 75.75 109 LEU A O 1
ATOM 896 N N . ALA A 1 110 ? 14.819 -2.446 -32.976 1.00 75.19 110 ALA A N 1
ATOM 897 C CA . ALA A 1 110 ? 13.880 -3.559 -32.838 1.00 75.19 110 ALA A CA 1
ATOM 898 C C . ALA A 1 110 ? 14.338 -4.839 -33.554 1.00 75.19 110 ALA A C 1
ATOM 900 O O . ALA A 1 110 ? 13.969 -5.936 -33.141 1.00 75.19 110 ALA A O 1
ATOM 901 N N . ALA A 1 111 ? 15.105 -4.700 -34.638 1.00 78.12 111 ALA A N 1
ATOM 902 C CA . ALA A 1 111 ? 15.663 -5.818 -35.393 1.00 78.12 111 ALA A CA 1
ATOM 903 C C . ALA A 1 111 ? 16.932 -6.410 -34.753 1.00 78.12 111 ALA A C 1
ATOM 905 O O . ALA A 1 111 ? 17.357 -7.499 -35.142 1.00 78.12 111 ALA A O 1
ATOM 906 N N . ASP A 1 112 ? 17.541 -5.706 -33.797 1.00 78.31 112 ASP A N 1
ATOM 907 C CA . ASP A 1 112 ? 18.753 -6.139 -33.113 1.00 78.31 112 ASP A CA 1
ATOM 908 C C . ASP A 1 112 ? 18.411 -7.042 -31.917 1.00 78.31 112 ASP A C 1
ATOM 910 O O . ASP A 1 112 ? 17.740 -6.630 -30.969 1.00 78.31 112 ASP A O 1
ATOM 914 N N . SER A 1 113 ? 18.866 -8.297 -31.960 1.00 74.44 113 SER A N 1
ATOM 915 C CA . SER A 1 113 ? 18.550 -9.304 -30.937 1.00 74.44 113 SER A CA 1
ATOM 916 C C . SER A 1 113 ? 19.072 -8.954 -29.536 1.00 74.44 113 SER A C 1
ATOM 918 O O . SER A 1 113 ? 18.529 -9.472 -28.560 1.00 74.44 113 SER A O 1
ATOM 920 N N . GLU A 1 114 ? 20.094 -8.097 -29.404 1.00 75.44 114 GLU A N 1
ATOM 921 C CA . GLU A 1 114 ? 20.617 -7.674 -28.095 1.00 75.44 114 GLU A CA 1
ATOM 922 C C . GLU A 1 114 ? 19.699 -6.652 -27.410 1.00 75.44 114 GLU A C 1
ATOM 924 O O . GLU A 1 114 ? 19.606 -6.639 -26.179 1.00 75.44 114 GLU A O 1
ATOM 929 N N . MET A 1 115 ? 18.989 -5.836 -28.197 1.00 76.31 115 MET A N 1
ATOM 930 C CA . MET A 1 115 ? 18.012 -4.853 -27.714 1.00 76.31 115 MET A CA 1
ATOM 931 C C . MET A 1 115 ? 16.609 -5.454 -27.607 1.00 76.31 115 MET A C 1
ATOM 933 O O . MET A 1 115 ? 15.919 -5.237 -26.613 1.00 76.31 115 MET A O 1
ATOM 937 N N . ALA A 1 116 ? 16.209 -6.278 -28.578 1.00 77.25 116 ALA A N 1
ATOM 938 C CA . ALA A 1 116 ? 14.897 -6.916 -28.597 1.00 77.25 116 ALA A CA 1
ATOM 939 C C . ALA A 1 116 ? 14.704 -7.983 -27.504 1.00 77.25 116 ALA A C 1
ATOM 941 O O . ALA A 1 116 ? 13.571 -8.316 -27.162 1.00 77.25 116 ALA A O 1
ATOM 942 N N . GLY A 1 117 ? 15.799 -8.521 -26.956 1.00 76.44 117 GLY A N 1
ATOM 943 C CA . GLY A 1 117 ? 15.781 -9.503 -25.868 1.00 76.44 117 GLY A CA 1
ATOM 944 C C . GLY A 1 117 ? 15.713 -8.910 -24.457 1.00 76.44 117 GLY A C 1
ATOM 945 O O . GLY A 1 117 ? 15.740 -9.671 -23.491 1.00 76.44 117 GLY A O 1
ATOM 946 N N . GLN A 1 118 ? 15.669 -7.583 -24.312 1.00 79.00 118 GLN A N 1
ATOM 947 C CA . GLN A 1 118 ? 15.692 -6.928 -23.005 1.00 79.00 118 GLN A CA 1
ATOM 948 C C . GLN A 1 118 ? 14.304 -6.855 -22.362 1.00 79.00 118 GLN A C 1
ATOM 950 O O . GLN A 1 118 ? 13.304 -6.608 -23.032 1.00 79.00 118 GLN A O 1
ATOM 955 N N . GLU A 1 119 ? 14.248 -6.980 -21.033 1.00 74.56 119 GLU A N 1
ATOM 956 C CA . GLU A 1 119 ? 12.990 -6.973 -20.263 1.00 74.56 119 GLU A CA 1
ATOM 957 C C . GLU A 1 119 ? 12.209 -5.651 -20.362 1.00 74.56 119 GLU A C 1
ATOM 959 O O . GLU A 1 119 ? 11.003 -5.629 -20.153 1.00 74.56 119 GLU A O 1
ATOM 964 N N . TRP A 1 120 ? 12.875 -4.544 -20.704 1.00 76.00 120 TRP A N 1
ATOM 965 C CA . TRP A 1 120 ? 12.245 -3.235 -20.910 1.00 76.00 120 TRP A CA 1
ATOM 966 C C . TRP A 1 120 ? 11.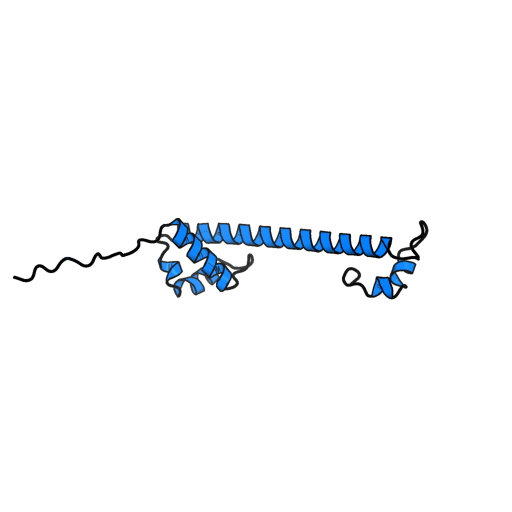662 -3.042 -22.324 1.00 76.00 120 TRP A C 1
ATOM 968 O O . TRP A 1 120 ? 11.056 -2.002 -22.587 1.00 76.00 120 TRP A O 1
ATOM 978 N N . TRP A 1 121 ? 11.857 -4.004 -23.235 1.00 71.56 121 TRP A N 1
ATOM 979 C CA . TRP A 1 121 ? 11.378 -3.948 -24.624 1.00 71.56 121 TRP A CA 1
ATOM 980 C C . TRP A 1 121 ? 10.009 -4.617 -24.839 1.00 71.56 121 TRP A C 1
ATOM 982 O O . TRP A 1 121 ? 9.348 -4.323 -25.836 1.00 71.56 121 TRP A O 1
ATOM 992 N N . GLY A 1 122 ? 9.597 -5.508 -23.926 1.00 64.56 122 GLY A N 1
ATOM 993 C CA . GLY A 1 122 ? 8.376 -6.327 -24.003 1.00 64.56 122 GLY A CA 1
ATOM 994 C C . GLY A 1 122 ? 7.193 -5.796 -23.203 1.00 64.56 122 GLY A C 1
ATOM 995 O O . GLY A 1 122 ? 7.403 -5.341 -22.058 1.00 64.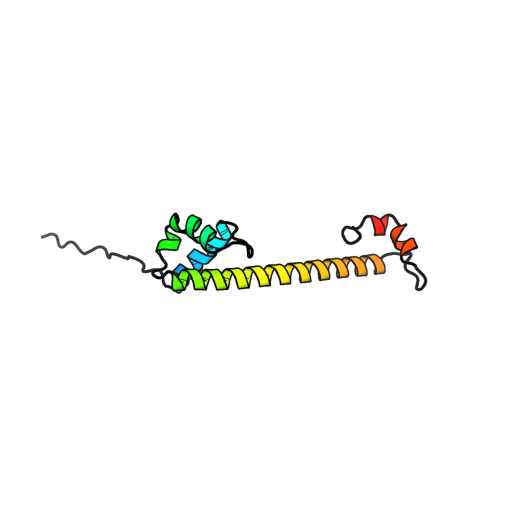56 122 GLY A O 1
#

Secondary structure (DSSP, 8-state):
---------------HHHHHHHHHHHHHHTT--TT--HHHHHHHHTTSHHHHTS--HHHHHHHHHHHHHHHHHHHHHHHHHHHHHHHHHHHHHHHH-TT--TT--HHHHHH-HHHHTSTTT-

Radius of gyration: 26.93 Å; chains: 1; bounding box: 45×26×98 Å

InterPro domains:
  IPR002713 FF domain [PF01846] (18-67)
  IPR002713 FF domain [SM00441] (16-70)
  IPR036517 FF domain superfamily [G3DSA:1.10.10.440] (12-86)
  IPR036517 FF domain superfamily [SSF81698] (12-72)
  IPR039726 Pre-mRNA-processing factor Prp40 [PTHR11864] (12-106)

Sequence (122 aa):
EVGGETVGQQKANKTESEKRADFRQMLIDNGVDASWKWGQVADLAKKDMRYHALPTMGEKKQVFAEYLLHARRLAQQKERDEKREMMYEMVKAMQQWSGMSEDTRYDQLAADSEMAGQEWWG